Protein AF-A0A914GCP1-F1 (afdb_monomer_lite)

Sequence (142 aa):
MEQLKTELKGNYRSWELFLTPAKDINGTQDTIFRALILSRHFQRPAFLHLLDTLDKVATKNFTAQRLKLGEDIIVQLRYITEVFEADTIYREVFTKSIEKWTPVLRDKFIAILPEFFTDSSVHSGTTKKLLNFLKEWSLDGH

Structure (mmCIF, N/CA/C/O backbone):
data_AF-A0A914GCP1-F1
#
_entry.id   AF-A0A914GCP1-F1
#
loop_
_atom_site.group_PDB
_atom_site.id
_atom_site.type_symbol
_atom_site.label_atom_id
_atom_site.label_alt_id
_atom_site.label_comp_id
_atom_site.label_asym_id
_atom_site.label_entity_id
_atom_site.label_seq_id
_atom_site.pdbx_PDB_ins_code
_atom_site.Cartn_x
_atom_site.Cartn_y
_atom_site.Cartn_z
_atom_site.occupancy
_atom_site.B_iso_or_equiv
_atom_site.auth_seq_id
_atom_site.auth_comp_id
_atom_site.auth_asym_id
_atom_site.auth_atom_id
_atom_site.pdbx_PDB_model_num
ATOM 1 N N . MET A 1 1 ? 16.327 2.371 0.254 1.00 76.06 1 MET A N 1
ATOM 2 C CA . MET A 1 1 ? 15.016 2.292 0.940 1.00 76.06 1 MET A CA 1
ATOM 3 C C . MET A 1 1 ? 14.984 3.057 2.255 1.00 76.06 1 MET A C 1
ATOM 5 O O . MET A 1 1 ? 14.065 3.839 2.426 1.00 76.06 1 MET A O 1
ATOM 9 N N . GLU A 1 2 ? 15.964 2.920 3.153 1.00 75.00 2 GLU A N 1
ATOM 10 C CA . GLU A 1 2 ? 15.967 3.681 4.422 1.00 75.00 2 GLU A CA 1
ATOM 11 C C . GLU A 1 2 ? 16.053 5.210 4.245 1.00 75.00 2 GLU A C 1
ATOM 13 O O . GLU A 1 2 ? 15.361 5.953 4.939 1.00 75.00 2 GLU A O 1
ATOM 18 N N . GLN A 1 3 ? 16.814 5.693 3.256 1.00 76.75 3 GLN A N 1
ATOM 19 C CA . GLN A 1 3 ? 16.833 7.120 2.897 1.00 76.75 3 GLN A CA 1
ATOM 20 C C . GLN A 1 3 ? 15.454 7.611 2.426 1.00 76.75 3 GLN A C 1
ATOM 22 O O . GLN A 1 3 ? 14.938 8.578 2.974 1.00 76.75 3 GLN A O 1
ATOM 27 N N . LEU A 1 4 ? 14.798 6.875 1.520 1.00 78.00 4 LEU A N 1
ATOM 28 C CA . LEU A 1 4 ? 13.443 7.193 1.050 1.00 78.00 4 LEU A CA 1
ATOM 29 C C . LEU A 1 4 ? 12.428 7.228 2.207 1.00 78.00 4 LEU A C 1
ATOM 31 O O . LEU A 1 4 ? 1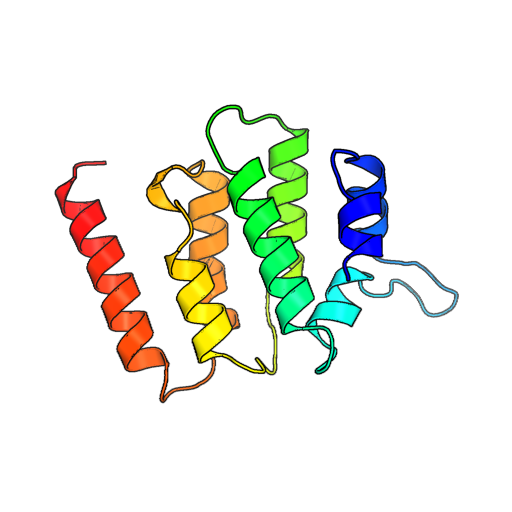1.659 8.174 2.331 1.00 78.00 4 LEU A O 1
ATOM 35 N N . LYS A 1 5 ? 12.462 6.238 3.111 1.00 76.94 5 LYS A N 1
ATOM 36 C CA . LYS A 1 5 ? 11.608 6.229 4.314 1.00 76.94 5 LYS A CA 1
ATOM 37 C C . LYS A 1 5 ? 11.827 7.465 5.188 1.00 76.94 5 LYS A C 1
ATOM 39 O O . LYS A 1 5 ? 10.878 7.962 5.788 1.00 76.94 5 LYS A O 1
ATOM 44 N N . THR A 1 6 ? 13.070 7.935 5.278 1.00 76.69 6 THR A N 1
ATOM 45 C CA . THR A 1 6 ? 13.439 9.125 6.053 1.00 76.69 6 THR A CA 1
ATOM 46 C C . THR A 1 6 ? 12.883 10.392 5.404 1.00 76.69 6 THR A C 1
ATOM 48 O O . THR A 1 6 ? 12.266 11.198 6.094 1.00 76.69 6 THR A O 1
ATOM 51 N N . GLU A 1 7 ? 13.015 10.533 4.085 1.00 74.88 7 GLU A N 1
ATOM 52 C CA . GLU A 1 7 ? 12.490 11.673 3.315 1.00 74.88 7 GLU A CA 1
ATOM 53 C C . GLU A 1 7 ? 10.955 11.753 3.311 1.00 74.88 7 GLU A C 1
ATOM 55 O O . GLU A 1 7 ? 10.373 12.841 3.260 1.00 74.88 7 GLU A O 1
ATOM 60 N N . LEU A 1 8 ? 10.290 10.599 3.389 1.00 79.19 8 LEU A N 1
ATOM 61 C CA . LEU A 1 8 ? 8.832 10.477 3.405 1.00 79.19 8 LEU A CA 1
ATOM 62 C C . LEU A 1 8 ? 8.220 10.580 4.813 1.00 79.19 8 LEU A C 1
ATOM 64 O O . LEU A 1 8 ? 6.995 10.669 4.964 1.00 79.19 8 LEU A O 1
ATOM 68 N N . LYS A 1 9 ? 9.037 10.572 5.873 1.00 74.56 9 LYS A N 1
ATOM 69 C CA . LYS A 1 9 ? 8.554 10.576 7.258 1.00 74.56 9 LYS A CA 1
ATOM 70 C C . LYS A 1 9 ? 7.906 11.920 7.604 1.00 74.56 9 LYS A C 1
ATOM 72 O O . LYS A 1 9 ? 8.582 12.920 7.806 1.00 74.56 9 LYS A O 1
ATOM 77 N N . GLY A 1 10 ? 6.578 11.925 7.729 1.00 67.12 10 GLY A N 1
ATOM 78 C CA . GLY A 1 10 ? 5.809 13.090 8.185 1.00 67.12 10 GLY A CA 1
ATOM 79 C C . GLY A 1 10 ? 5.631 14.204 7.147 1.00 67.12 10 GLY A C 1
ATOM 80 O O . GLY A 1 10 ? 5.086 15.249 7.491 1.00 67.12 10 GLY A O 1
ATOM 81 N N . ASN A 1 11 ? 6.043 13.992 5.892 1.00 79.25 11 ASN A N 1
ATOM 82 C CA . ASN A 1 11 ? 5.957 14.998 4.835 1.00 79.25 11 ASN A CA 1
ATOM 83 C C . ASN A 1 11 ? 5.019 14.553 3.698 1.00 79.25 11 ASN A C 1
ATOM 85 O O . ASN A 1 11 ? 5.424 13.842 2.779 1.00 79.25 11 ASN A O 1
ATOM 89 N N . TYR A 1 12 ? 3.760 15.003 3.743 1.00 76.62 12 TYR A N 1
ATOM 90 C CA . TYR A 1 12 ? 2.758 14.717 2.702 1.00 76.62 12 TYR A CA 1
ATOM 91 C C . TYR A 1 12 ? 3.157 15.243 1.319 1.00 76.62 12 TYR A C 1
ATOM 93 O O . TYR A 1 12 ? 2.808 14.635 0.314 1.00 76.62 12 TYR A O 1
ATOM 101 N N . ARG A 1 13 ? 3.910 16.346 1.254 1.00 80.00 13 ARG A N 1
ATOM 102 C CA . ARG A 1 13 ? 4.353 16.929 -0.017 1.00 80.00 13 ARG A CA 1
ATOM 103 C C . ARG A 1 13 ? 5.393 16.048 -0.702 1.00 80.00 13 ARG A C 1
ATOM 105 O O . ARG A 1 13 ? 5.378 15.930 -1.922 1.00 80.00 13 ARG A O 1
ATOM 112 N N . SER A 1 14 ? 6.262 15.406 0.081 1.00 83.62 14 SER A N 1
ATOM 113 C CA . SER A 1 14 ? 7.156 14.378 -0.450 1.00 83.62 14 SER A CA 1
ATOM 114 C C . SER A 1 14 ? 6.331 13.224 -1.016 1.00 83.62 14 SER A C 1
ATOM 116 O O . SER A 1 14 ? 6.507 12.875 -2.174 1.00 83.62 14 SER A O 1
ATOM 118 N N . TRP A 1 15 ? 5.363 12.691 -0.263 1.00 86.44 15 TRP A N 1
ATOM 119 C CA . TRP A 1 15 ? 4.491 11.618 -0.759 1.00 86.44 15 TRP A CA 1
ATOM 120 C C . TRP A 1 15 ? 3.792 11.961 -2.072 1.00 86.44 15 TRP A C 1
ATOM 122 O O . TRP A 1 15 ? 3.812 11.151 -2.993 1.00 86.44 15 TRP A O 1
ATOM 132 N N . GLU A 1 16 ? 3.236 13.166 -2.181 1.00 84.19 16 GLU A N 1
ATOM 133 C CA . GLU A 1 16 ? 2.583 13.622 -3.407 1.00 84.19 16 GLU A CA 1
ATOM 134 C C . GLU A 1 16 ? 3.550 13.608 -4.597 1.00 84.19 16 GLU A C 1
ATOM 136 O O . GLU A 1 16 ? 3.186 13.119 -5.659 1.00 84.19 16 GLU A O 1
ATOM 141 N N . LEU A 1 17 ? 4.807 14.029 -4.423 1.00 85.06 17 LEU A N 1
ATOM 142 C CA . LEU A 1 17 ? 5.815 13.960 -5.487 1.00 85.06 17 LEU A CA 1
ATOM 143 C C . LEU A 1 17 ? 6.091 12.518 -5.946 1.00 85.06 17 LEU A C 1
ATOM 145 O O . LEU A 1 17 ? 6.191 12.266 -7.143 1.00 85.06 17 LEU A O 1
ATOM 149 N N . PHE A 1 18 ? 6.215 11.575 -5.010 1.00 85.62 18 PHE A N 1
ATOM 150 C CA . PHE A 1 18 ? 6.570 10.186 -5.324 1.00 85.62 18 PHE A CA 1
ATOM 151 C C . PHE A 1 18 ? 5.389 9.345 -5.842 1.00 85.62 18 PHE A C 1
ATOM 153 O O . PHE A 1 18 ? 5.618 8.308 -6.471 1.00 85.62 18 PHE A O 1
ATOM 160 N N . LEU A 1 19 ? 4.152 9.778 -5.578 1.00 87.75 19 LEU A N 1
ATOM 161 C CA . LEU A 1 19 ? 2.910 9.120 -6.001 1.00 87.75 19 LEU A CA 1
ATOM 162 C C . LEU A 1 19 ? 2.228 9.809 -7.193 1.00 87.75 19 LEU A C 1
ATOM 164 O O . LEU A 1 19 ? 1.270 9.268 -7.739 1.00 87.75 19 LEU A O 1
ATOM 168 N N . THR A 1 20 ? 2.706 10.981 -7.616 1.00 86.38 20 THR A N 1
ATOM 169 C CA . THR A 1 20 ? 2.183 11.664 -8.804 1.00 86.38 20 THR A CA 1
ATOM 170 C C . THR A 1 20 ? 2.859 11.120 -10.067 1.00 86.38 20 THR A C 1
ATOM 172 O O . THR A 1 20 ? 4.084 10.966 -10.081 1.00 86.38 20 THR A O 1
ATOM 175 N N . PRO A 1 21 ? 2.095 10.847 -11.141 1.00 84.19 21 PRO A N 1
ATOM 176 C CA . PRO A 1 21 ? 2.650 10.514 -12.449 1.00 84.19 21 PRO A CA 1
ATOM 177 C C . PRO A 1 21 ? 3.632 11.586 -12.931 1.00 84.19 21 PRO A C 1
ATOM 179 O O . PRO A 1 21 ? 3.327 12.783 -12.894 1.00 84.19 21 PRO A O 1
ATOM 182 N N . ALA A 1 22 ? 4.809 11.176 -13.397 1.00 80.50 22 ALA A N 1
ATOM 183 C CA . ALA A 1 22 ? 5.747 12.114 -14.001 1.00 80.50 22 ALA A CA 1
ATOM 184 C C . ALA A 1 22 ? 5.274 12.505 -15.413 1.00 80.50 22 ALA A C 1
ATOM 186 O O . ALA A 1 22 ? 4.514 11.786 -16.054 1.00 80.50 22 ALA A O 1
ATOM 187 N N . LYS A 1 23 ? 5.717 13.657 -15.922 1.00 81.94 23 LYS A N 1
ATOM 188 C CA . LYS A 1 23 ? 5.430 14.081 -17.298 1.00 81.94 23 LYS A CA 1
ATOM 189 C C . LYS A 1 23 ? 6.732 14.390 -18.016 1.00 81.94 23 LYS A C 1
ATOM 191 O O . LYS A 1 23 ? 7.523 15.190 -17.520 1.00 81.94 23 LYS A O 1
ATOM 196 N N . ASP A 1 24 ? 6.932 13.781 -19.176 1.00 79.50 24 ASP A N 1
ATOM 197 C CA . ASP A 1 24 ? 8.081 14.029 -20.042 1.00 79.50 24 ASP A CA 1
ATOM 198 C C . ASP A 1 24 ? 7.639 14.354 -21.480 1.00 79.50 24 ASP A C 1
ATOM 200 O O . ASP A 1 24 ? 6.451 14.537 -21.765 1.00 79.50 24 ASP A O 1
ATOM 204 N N . ILE A 1 25 ? 8.610 14.459 -22.393 1.00 79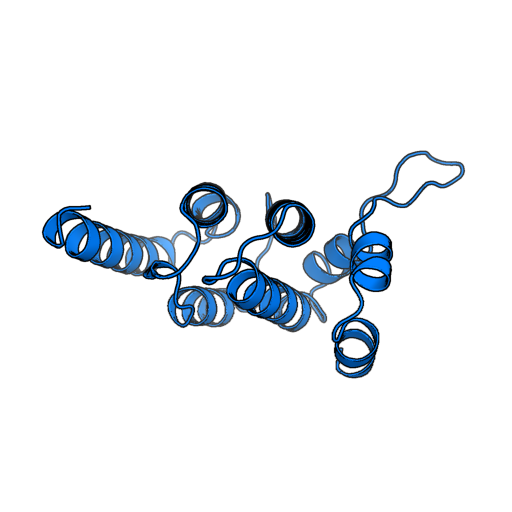.38 25 ILE A N 1
ATOM 205 C CA . ILE A 1 25 ? 8.363 1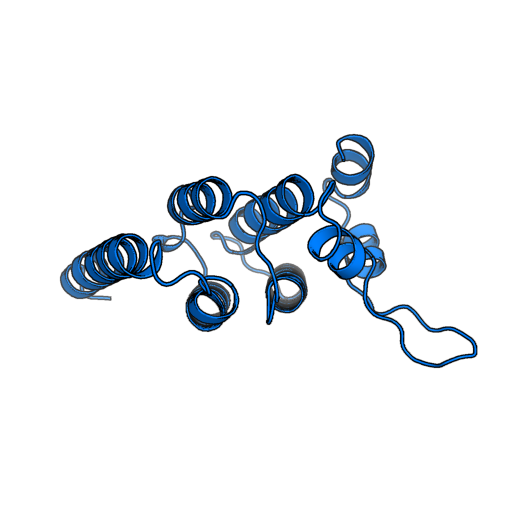4.726 -23.819 1.00 79.38 25 ILE A CA 1
ATOM 206 C C . ILE A 1 25 ? 7.564 13.612 -24.514 1.00 79.38 25 ILE A C 1
ATOM 208 O O . ILE A 1 25 ? 6.996 13.852 -25.576 1.00 79.38 25 ILE A O 1
ATOM 212 N N . ASN A 1 26 ? 7.508 12.418 -23.918 1.00 78.38 26 ASN A N 1
ATOM 213 C CA . ASN A 1 26 ? 6.819 11.247 -24.451 1.00 78.38 26 ASN A CA 1
ATOM 214 C C . ASN A 1 26 ? 5.418 11.062 -23.843 1.00 78.38 26 ASN A C 1
ATOM 216 O O . ASN A 1 26 ? 4.679 10.183 -24.281 1.00 78.38 26 ASN A O 1
ATOM 220 N N . GLY A 1 27 ? 5.030 11.887 -22.864 1.00 79.38 27 GLY A N 1
ATOM 221 C CA . GLY A 1 27 ? 3.698 11.891 -22.265 1.00 79.38 27 GLY A CA 1
ATOM 222 C C . GLY A 1 27 ? 3.705 11.725 -20.747 1.00 79.38 27 GLY A C 1
ATOM 223 O O . GLY A 1 27 ? 4.663 12.077 -20.058 1.00 79.38 27 GLY A O 1
ATOM 224 N N . THR A 1 28 ? 2.582 11.241 -20.213 1.00 79.12 28 THR A N 1
ATOM 225 C CA . THR A 1 28 ? 2.451 10.913 -18.789 1.00 79.12 28 THR A CA 1
ATOM 226 C C . THR A 1 28 ? 3.130 9.575 -18.523 1.00 79.12 28 THR A C 1
ATOM 228 O O . THR A 1 28 ? 2.722 8.549 -19.063 1.00 79.12 28 THR A O 1
ATOM 231 N N . GLN A 1 29 ? 4.156 9.607 -17.686 1.00 83.69 29 GLN A N 1
ATOM 232 C CA . GLN A 1 29 ? 4.872 8.449 -17.176 1.00 83.69 29 GLN A CA 1
ATOM 233 C C . GLN A 1 29 ? 4.249 7.984 -15.859 1.00 83.69 29 GLN A C 1
ATOM 235 O O . GLN A 1 29 ? 3.566 8.745 -15.173 1.00 83.69 29 GLN A O 1
ATOM 240 N N . ASP A 1 30 ? 4.509 6.733 -15.493 1.00 84.44 30 ASP A N 1
ATOM 241 C CA . ASP A 1 30 ? 4.076 6.187 -14.208 1.00 84.44 30 ASP A CA 1
ATOM 242 C C . ASP A 1 30 ? 4.811 6.858 -13.023 1.00 84.44 30 ASP A C 1
ATOM 244 O O . ASP A 1 30 ? 5.666 7.735 -13.192 1.00 84.44 30 ASP A O 1
ATOM 248 N N . THR A 1 31 ? 4.459 6.480 -11.799 1.00 90.88 31 THR A N 1
ATOM 249 C CA . THR A 1 31 ? 5.021 7.075 -10.579 1.00 90.88 31 THR A CA 1
ATOM 250 C C . THR A 1 31 ? 6.362 6.442 -10.199 1.00 90.88 31 THR A C 1
ATOM 252 O O . THR A 1 31 ? 6.695 5.318 -10.595 1.00 90.88 31 THR A O 1
ATOM 255 N N . ILE A 1 32 ? 7.133 7.127 -9.348 1.00 89.94 32 ILE A N 1
ATOM 256 C CA . ILE A 1 32 ? 8.378 6.564 -8.801 1.00 89.94 32 ILE A CA 1
ATOM 257 C C . ILE A 1 32 ? 8.074 5.304 -7.984 1.00 89.94 32 ILE A C 1
ATOM 259 O O . ILE A 1 32 ? 8.771 4.297 -8.116 1.00 89.94 32 ILE A O 1
ATOM 263 N N . PHE A 1 33 ? 7.019 5.324 -7.164 1.00 90.50 33 PHE A N 1
ATOM 264 C CA . PHE A 1 33 ? 6.625 4.140 -6.401 1.00 90.50 33 PHE A CA 1
ATOM 265 C C . PHE A 1 33 ? 6.222 2.978 -7.297 1.00 90.50 33 PHE A C 1
ATOM 267 O O . PHE A 1 33 ? 6.563 1.839 -6.981 1.00 90.50 33 PHE A O 1
ATOM 274 N N . ARG A 1 34 ? 5.576 3.246 -8.432 1.00 91.06 34 ARG A N 1
ATOM 275 C CA . ARG A 1 34 ? 5.271 2.198 -9.397 1.00 91.06 34 ARG A CA 1
ATOM 276 C C . ARG A 1 34 ? 6.537 1.560 -9.946 1.00 91.06 34 ARG A C 1
ATOM 278 O O . ARG A 1 34 ? 6.646 0.337 -9.940 1.00 91.06 34 ARG A O 1
ATOM 285 N N . ALA A 1 35 ? 7.519 2.362 -10.350 1.00 90.56 35 ALA A N 1
ATOM 286 C CA . ALA A 1 35 ? 8.799 1.842 -10.824 1.00 90.56 35 ALA A CA 1
ATOM 287 C C . ALA A 1 35 ? 9.490 0.962 -9.763 1.00 90.56 35 ALA A C 1
ATOM 289 O O . ALA A 1 35 ? 10.048 -0.085 -10.093 1.00 90.56 35 ALA A O 1
ATOM 290 N N . LEU A 1 36 ? 9.404 1.338 -8.481 1.00 92.00 36 LEU A N 1
ATOM 291 C CA . LEU A 1 36 ? 9.932 0.531 -7.375 1.00 92.00 36 LEU A CA 1
ATOM 292 C C . LEU A 1 36 ? 9.152 -0.776 -7.174 1.00 92.00 36 LEU A C 1
ATOM 294 O O . LEU A 1 36 ? 9.770 -1.817 -6.967 1.00 92.00 36 LEU A O 1
ATOM 298 N N . ILE A 1 37 ? 7.819 -0.737 -7.262 1.00 91.06 37 ILE A N 1
ATOM 299 C CA . ILE A 1 37 ? 6.951 -1.920 -7.160 1.00 91.06 37 ILE A CA 1
ATOM 300 C C . ILE A 1 37 ? 7.177 -2.890 -8.321 1.00 91.06 37 ILE A C 1
ATOM 302 O O . ILE A 1 37 ? 7.138 -4.098 -8.121 1.00 91.06 37 ILE A O 1
ATOM 306 N N . LEU A 1 38 ? 7.460 -2.395 -9.522 1.00 89.56 38 LEU A N 1
ATOM 307 C CA . LEU A 1 38 ? 7.736 -3.240 -10.686 1.00 89.56 38 LEU A CA 1
ATOM 308 C C . LEU A 1 38 ? 9.192 -3.740 -10.732 1.00 89.56 38 LEU A C 1
ATOM 310 O O . LEU A 1 38 ? 9.521 -4.618 -11.525 1.00 89.56 38 LEU A O 1
ATOM 314 N N . SER A 1 39 ? 10.077 -3.219 -9.877 1.00 90.69 39 SER A N 1
ATOM 315 C CA . SER A 1 39 ? 11.480 -3.630 -9.822 1.00 90.69 39 SER A CA 1
ATOM 316 C C . SER A 1 39 ? 11.697 -4.777 -8.840 1.00 90.69 39 SER A C 1
ATOM 318 O O . SER A 1 39 ? 11.500 -4.619 -7.638 1.00 90.69 39 SER A O 1
ATOM 320 N N . ARG A 1 40 ? 12.223 -5.913 -9.312 1.00 89.88 40 ARG A N 1
ATOM 321 C CA . ARG A 1 40 ? 12.491 -7.105 -8.483 1.00 89.88 40 ARG A CA 1
ATOM 322 C C . ARG A 1 40 ? 13.262 -6.819 -7.190 1.00 89.88 40 ARG A C 1
ATOM 324 O O . ARG A 1 40 ? 12.934 -7.370 -6.146 1.00 89.88 40 ARG A O 1
ATOM 331 N N . HIS A 1 41 ? 14.284 -5.966 -7.247 1.00 91.31 41 HIS A N 1
ATOM 332 C CA . HIS A 1 41 ? 15.133 -5.666 -6.087 1.00 91.31 41 HIS A CA 1
ATOM 333 C C . HIS A 1 41 ? 14.472 -4.733 -5.067 1.00 91.31 41 HIS A C 1
ATOM 335 O O . HIS A 1 41 ? 14.871 -4.718 -3.902 1.00 91.31 41 HIS A O 1
ATOM 341 N N . PHE A 1 42 ? 13.473 -3.956 -5.490 1.00 91.81 42 PHE A N 1
ATOM 342 C CA . PHE A 1 42 ? 12.828 -2.946 -4.652 1.00 91.81 42 PHE A CA 1
ATOM 343 C C . PHE A 1 42 ? 11.362 -3.245 -4.343 1.00 91.81 42 PHE A C 1
ATOM 345 O O . PHE A 1 42 ? 10.820 -2.618 -3.434 1.00 91.81 42 PHE A O 1
ATOM 352 N N . GLN A 1 43 ? 10.747 -4.225 -5.007 1.00 91.38 43 GLN A N 1
ATOM 353 C CA . GLN A 1 43 ? 9.322 -4.503 -4.890 1.00 91.38 43 GLN A CA 1
ATOM 354 C C . GLN A 1 43 ? 8.923 -4.791 -3.450 1.00 91.38 43 GLN A C 1
ATOM 356 O O . GLN A 1 43 ? 8.094 -4.072 -2.901 1.00 91.38 43 GLN A O 1
ATOM 361 N N . ARG A 1 44 ? 9.540 -5.790 -2.807 1.00 90.81 44 ARG A N 1
ATOM 362 C CA . ARG A 1 44 ? 9.227 -6.134 -1.417 1.00 90.81 44 ARG A CA 1
ATOM 363 C C . ARG A 1 44 ? 9.365 -4.928 -0.480 1.00 90.81 44 ARG A C 1
ATOM 365 O O . ARG A 1 44 ? 8.384 -4.588 0.179 1.00 90.81 44 ARG A O 1
ATOM 372 N N . PRO A 1 45 ? 10.522 -4.248 -0.373 1.00 93.00 45 PRO A N 1
ATOM 373 C CA . PRO A 1 45 ? 10.641 -3.152 0.580 1.00 93.00 45 PRO A CA 1
ATOM 374 C C . PRO A 1 45 ? 9.762 -1.942 0.227 1.00 93.00 45 PRO A C 1
ATOM 376 O O . PRO A 1 45 ? 9.323 -1.250 1.145 1.00 93.00 45 PRO A O 1
ATOM 379 N N . ALA A 1 46 ? 9.484 -1.677 -1.055 1.00 92.69 46 ALA A N 1
ATOM 380 C CA . ALA A 1 46 ? 8.552 -0.626 -1.465 1.00 92.69 46 ALA A CA 1
ATOM 381 C C . ALA A 1 46 ? 7.107 -0.979 -1.094 1.00 92.69 46 ALA A C 1
ATOM 383 O O . ALA A 1 46 ? 6.413 -0.151 -0.509 1.00 92.69 46 ALA A O 1
ATOM 384 N N . PHE A 1 47 ? 6.689 -2.222 -1.343 1.00 92.44 47 PHE A N 1
ATOM 385 C CA . PHE A 1 47 ? 5.370 -2.733 -0.983 1.00 92.44 47 PHE A CA 1
ATOM 386 C C . PHE A 1 47 ? 5.142 -2.637 0.522 1.00 92.44 47 PHE A C 1
ATOM 388 O O . PHE A 1 47 ? 4.155 -2.056 0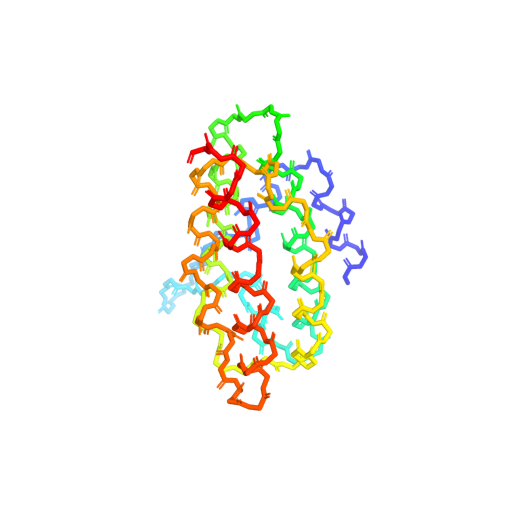.960 1.00 92.44 47 PHE A O 1
ATOM 395 N N . LEU A 1 48 ? 6.080 -3.146 1.327 1.00 92.31 48 LEU A N 1
ATOM 396 C CA . LEU A 1 48 ? 5.970 -3.088 2.785 1.00 92.31 48 LEU A CA 1
ATOM 397 C C . LEU A 1 48 ? 5.916 -1.645 3.288 1.00 92.31 48 LEU A C 1
ATOM 399 O O . LEU A 1 48 ? 5.131 -1.331 4.176 1.00 92.31 48 LEU A O 1
ATOM 403 N N . HIS A 1 49 ? 6.692 -0.743 2.684 1.00 92.88 49 HIS A N 1
ATOM 404 C CA . HIS A 1 49 ? 6.651 0.664 3.058 1.00 92.88 49 HIS A CA 1
ATOM 405 C C . HIS A 1 49 ? 5.309 1.336 2.729 1.00 92.88 49 HIS A C 1
ATOM 407 O O . HIS A 1 49 ? 4.794 2.102 3.551 1.00 92.88 49 HIS A O 1
ATOM 413 N N . LEU A 1 50 ? 4.736 1.040 1.560 1.00 93.94 50 LEU A N 1
ATOM 414 C CA . LEU A 1 50 ? 3.409 1.512 1.168 1.00 93.94 50 LEU A CA 1
ATOM 415 C C . LEU A 1 50 ? 2.334 0.949 2.098 1.00 93.94 50 LEU A C 1
ATOM 417 O O . LEU A 1 50 ? 1.514 1.711 2.599 1.00 93.94 50 LEU A O 1
ATOM 421 N N . LEU A 1 51 ? 2.384 -0.348 2.400 1.00 93.50 51 LEU A N 1
ATOM 422 C CA . LEU A 1 51 ? 1.431 -1.019 3.278 1.00 93.50 51 LEU A CA 1
ATOM 423 C C . LEU A 1 51 ? 1.493 -0.491 4.722 1.00 93.50 51 LEU A C 1
ATOM 425 O O . LEU A 1 51 ? 0.457 -0.203 5.313 1.00 93.50 51 LEU A O 1
ATOM 429 N N . ASP A 1 52 ? 2.692 -0.297 5.278 1.00 92.44 52 ASP A N 1
ATOM 430 C CA . ASP A 1 52 ? 2.879 0.306 6.606 1.00 92.44 52 ASP A CA 1
ATOM 431 C C . ASP A 1 52 ? 2.365 1.747 6.662 1.00 92.44 52 ASP A C 1
ATOM 433 O O . ASP A 1 52 ? 1.882 2.216 7.694 1.00 92.44 52 ASP A O 1
ATOM 437 N N . THR A 1 53 ? 2.523 2.489 5.566 1.00 91.75 53 THR A N 1
ATOM 438 C CA . THR A 1 53 ? 2.007 3.856 5.468 1.00 91.75 53 THR A CA 1
ATOM 439 C C . THR A 1 53 ? 0.488 3.844 5.354 1.00 91.75 53 THR A C 1
ATOM 441 O O . THR A 1 53 ? -0.166 4.623 6.046 1.00 91.75 53 THR A O 1
ATOM 444 N N . LEU A 1 54 ? -0.070 2.930 4.555 1.00 93.12 54 LEU A N 1
ATOM 445 C CA . LEU A 1 54 ? -1.509 2.741 4.402 1.00 93.12 54 LEU A CA 1
ATOM 446 C C . LEU A 1 54 ? -2.170 2.427 5.749 1.00 93.12 54 LEU A C 1
ATOM 448 O O . LEU A 1 54 ? -3.122 3.101 6.128 1.00 93.12 54 LEU A O 1
ATOM 452 N N . ASP A 1 55 ? -1.602 1.497 6.519 1.00 92.56 55 ASP A N 1
ATOM 453 C CA . ASP A 1 55 ? -2.083 1.136 7.858 1.00 92.56 55 ASP A CA 1
ATOM 454 C C . ASP A 1 55 ? -2.120 2.351 8.809 1.00 92.56 55 ASP A C 1
ATOM 456 O O . ASP A 1 55 ? -3.098 2.592 9.521 1.00 92.56 55 ASP A O 1
ATOM 460 N N . LYS A 1 56 ? -1.103 3.220 8.750 1.00 90.06 56 LYS A N 1
ATOM 461 C CA . LYS A 1 56 ? -1.053 4.452 9.559 1.00 90.06 56 LYS A CA 1
ATOM 462 C C . LYS A 1 56 ? -2.080 5.502 9.141 1.00 90.06 56 LYS A C 1
ATOM 464 O O . LYS A 1 56 ? -2.600 6.203 10.006 1.00 90.06 56 LYS A O 1
ATOM 469 N N . VAL A 1 57 ? -2.340 5.671 7.844 1.00 91.12 57 VAL A N 1
ATOM 470 C CA . VAL A 1 57 ? -3.285 6.699 7.361 1.00 91.12 57 VAL A CA 1
ATOM 471 C C . VAL A 1 57 ? -4.735 6.229 7.405 1.00 91.12 57 VAL A C 1
ATOM 473 O O . VAL A 1 57 ? -5.636 7.065 7.480 1.00 91.12 57 VAL A O 1
ATOM 476 N N . ALA A 1 58 ? -4.958 4.914 7.399 1.00 90.62 58 ALA A N 1
ATOM 477 C CA . ALA A 1 58 ? -6.280 4.312 7.451 1.00 90.62 58 ALA A CA 1
ATOM 478 C C . ALA A 1 58 ? -6.858 4.212 8.873 1.00 90.62 58 ALA A C 1
ATOM 480 O O . ALA A 1 58 ? -8.067 4.050 9.017 1.00 90.62 58 ALA A O 1
ATOM 481 N N . THR A 1 59 ? -6.044 4.344 9.925 1.00 86.38 59 THR A N 1
ATOM 482 C CA . THR A 1 59 ? -6.485 4.251 11.330 1.00 86.38 59 THR A CA 1
ATOM 483 C C . THR A 1 59 ? -7.121 5.547 11.871 1.00 86.38 59 THR A C 1
ATOM 485 O O . THR A 1 59 ? -6.999 6.630 11.293 1.00 86.38 59 THR A O 1
ATOM 488 N N . LYS A 1 60 ? -7.861 5.429 12.990 1.00 63.03 60 LYS A N 1
ATOM 489 C CA . LYS A 1 60 ? -8.705 6.486 13.593 1.00 63.03 60 LYS A CA 1
ATOM 490 C C . LYS A 1 60 ? -7.957 7.828 13.731 1.00 63.03 60 LYS A C 1
ATOM 492 O O . LYS A 1 60 ? -6.963 7.899 14.445 1.00 63.03 60 LYS A O 1
ATOM 497 N N . ASN A 1 61 ? -8.478 8.852 13.037 1.00 71.12 61 ASN A N 1
ATOM 498 C CA . ASN A 1 61 ? -8.074 10.276 12.900 1.00 71.12 61 ASN A CA 1
ATOM 499 C C . ASN A 1 61 ? -7.950 10.644 11.413 1.00 71.12 61 ASN A C 1
ATOM 501 O O . ASN A 1 61 ? -6.903 11.068 10.917 1.00 71.12 61 ASN A O 1
ATOM 505 N N . PHE A 1 62 ? -9.031 10.390 10.684 1.00 72.94 62 PHE A N 1
ATOM 506 C CA . PHE A 1 62 ? -9.088 10.490 9.237 1.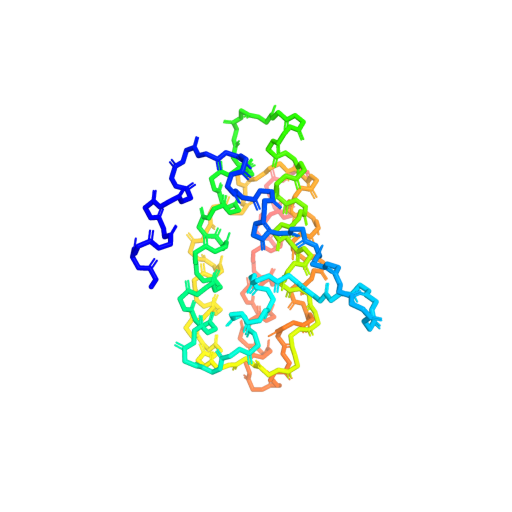00 72.94 62 PHE A CA 1
ATOM 507 C C . PHE A 1 62 ? -9.262 11.946 8.792 1.00 72.94 62 PHE A C 1
ATOM 509 O O . PHE A 1 62 ? -10.131 12.657 9.291 1.00 72.94 62 PHE A O 1
ATOM 516 N N . THR A 1 63 ? -8.434 12.386 7.846 1.00 87.00 63 THR A N 1
ATOM 517 C CA . THR A 1 63 ? -8.517 13.707 7.204 1.00 87.00 63 THR A CA 1
ATOM 518 C C . THR A 1 63 ? -8.598 13.525 5.691 1.00 87.00 63 THR A C 1
ATOM 520 O O . THR A 1 63 ? -8.171 12.495 5.173 1.00 87.00 63 THR A O 1
ATOM 523 N N . ALA A 1 64 ? -9.084 14.530 4.956 1.00 87.69 64 ALA A N 1
ATOM 524 C CA . ALA A 1 64 ? -9.136 14.473 3.489 1.00 87.69 64 ALA A CA 1
ATOM 525 C C . ALA A 1 64 ? -7.753 14.219 2.851 1.00 87.69 64 ALA A C 1
ATOM 527 O O . ALA A 1 64 ? -7.636 13.494 1.870 1.00 87.69 64 ALA A O 1
ATOM 528 N N . GLN A 1 65 ? -6.690 14.761 3.451 1.00 88.00 65 GLN A N 1
ATOM 529 C CA . GLN A 1 65 ? -5.307 14.550 3.005 1.00 88.00 65 GLN A CA 1
ATOM 530 C C . GLN A 1 65 ? -4.847 13.103 3.222 1.00 88.00 65 GLN A C 1
ATOM 532 O O . GLN A 1 65 ? -4.194 12.527 2.357 1.00 88.00 65 GLN A O 1
ATOM 537 N N . ARG A 1 66 ? -5.210 12.497 4.361 1.00 89.31 66 ARG A N 1
ATOM 538 C CA . ARG A 1 66 ? -4.925 11.083 4.650 1.00 89.31 66 ARG A CA 1
ATOM 539 C C . ARG A 1 66 ? -5.723 10.144 3.756 1.00 89.31 66 ARG A C 1
ATOM 541 O O . ARG A 1 66 ? -5.176 9.135 3.331 1.00 89.31 66 ARG A O 1
ATOM 548 N N . LEU A 1 67 ? -6.975 10.493 3.452 1.00 90.31 67 LEU A N 1
ATOM 549 C CA . LEU A 1 67 ? -7.794 9.755 2.494 1.00 90.31 67 LEU A CA 1
ATOM 550 C C . LEU A 1 67 ? -7.137 9.735 1.120 1.00 90.31 67 LEU A C 1
ATOM 552 O O . LEU A 1 67 ? -6.889 8.654 0.598 1.00 90.31 67 LEU A O 1
ATOM 556 N N . LYS A 1 68 ? -6.806 10.918 0.587 1.00 90.69 68 LYS A N 1
ATOM 557 C CA . LYS A 1 68 ? -6.137 11.052 -0.709 1.00 90.69 68 LYS A CA 1
ATOM 558 C C . LYS A 1 68 ? -4.846 10.232 -0.738 1.00 90.69 68 LYS A C 1
ATOM 560 O O . LYS A 1 68 ? -4.673 9.413 -1.626 1.00 90.69 68 LYS A O 1
ATOM 565 N N . LEU A 1 69 ? -3.994 10.367 0.283 1.00 91.19 69 LEU A N 1
ATOM 566 C CA . LEU A 1 69 ? -2.760 9.584 0.377 1.00 91.19 69 LEU A CA 1
ATOM 567 C C . LEU A 1 69 ? -3.028 8.069 0.403 1.00 91.19 69 LEU A C 1
ATOM 569 O O . LEU A 1 69 ? -2.343 7.315 -0.277 1.00 91.19 69 LEU A O 1
ATOM 573 N N . GLY A 1 70 ? -4.021 7.612 1.168 1.00 93.12 70 GLY A N 1
ATOM 574 C CA . GLY A 1 70 ? -4.400 6.200 1.201 1.00 93.12 70 GLY A CA 1
ATOM 575 C C . GLY A 1 70 ? -4.878 5.688 -0.159 1.00 93.12 70 GLY A C 1
ATOM 576 O O . GLY A 1 70 ? -4.486 4.602 -0.577 1.00 93.12 70 GLY A O 1
ATOM 577 N N . GLU A 1 71 ? -5.675 6.477 -0.877 1.00 93.38 71 GLU A N 1
ATOM 578 C CA . GLU A 1 71 ? -6.134 6.151 -2.231 1.00 93.38 71 GLU A CA 1
ATOM 579 C C . GLU A 1 71 ? -4.977 6.114 -3.231 1.00 93.38 71 GLU A C 1
ATOM 581 O O . GLU A 1 71 ? -4.858 5.144 -3.981 1.00 93.38 71 GLU A O 1
ATOM 586 N N . ASP A 1 72 ? -4.094 7.112 -3.191 1.00 93.19 72 ASP A N 1
ATOM 587 C CA . ASP A 1 72 ? -2.914 7.193 -4.051 1.00 93.19 72 ASP A CA 1
ATOM 588 C C . ASP A 1 72 ? -1.979 5.996 -3.820 1.00 93.19 72 ASP A C 1
ATOM 590 O O . ASP A 1 72 ? -1.451 5.432 -4.782 1.00 93.19 72 ASP A O 1
ATOM 594 N N . ILE A 1 73 ? -1.819 5.556 -2.563 1.00 94.12 73 ILE A N 1
ATOM 595 C CA . ILE A 1 73 ? -1.076 4.340 -2.206 1.00 94.12 73 ILE A CA 1
ATOM 596 C C . ILE A 1 73 ? -1.755 3.093 -2.783 1.00 94.12 73 ILE A C 1
ATOM 598 O O . ILE A 1 73 ? -1.079 2.281 -3.413 1.00 94.12 73 ILE A O 1
ATOM 602 N N . ILE A 1 74 ? -3.071 2.935 -2.597 1.00 93.88 74 ILE A N 1
ATOM 603 C CA . ILE A 1 74 ? -3.828 1.781 -3.113 1.00 93.88 74 ILE A CA 1
ATOM 604 C C . ILE A 1 74 ? -3.655 1.671 -4.630 1.00 93.88 74 ILE A C 1
ATOM 606 O O . ILE A 1 74 ? -3.407 0.576 -5.123 1.00 93.88 74 ILE A O 1
ATOM 610 N N . VAL A 1 75 ? -3.705 2.788 -5.365 1.00 92.50 75 VAL A N 1
ATOM 611 C CA . VAL A 1 75 ? -3.482 2.813 -6.821 1.00 92.50 75 VAL A CA 1
ATOM 612 C C . VAL A 1 75 ? -2.124 2.216 -7.204 1.00 92.50 75 VAL A C 1
ATOM 614 O O . VAL A 1 75 ? -2.059 1.450 -8.165 1.00 92.50 75 VAL A O 1
ATOM 617 N N . GLN A 1 76 ? -1.060 2.478 -6.436 1.00 91.81 76 GLN A N 1
ATOM 618 C CA . GLN A 1 76 ? 0.266 1.915 -6.731 1.00 91.81 76 GLN A CA 1
ATOM 619 C C . GLN A 1 76 ? 0.319 0.391 -6.603 1.00 91.81 76 GLN A C 1
ATOM 621 O O . GLN A 1 76 ? 1.157 -0.239 -7.248 1.00 91.81 76 GLN A O 1
ATOM 626 N N . LEU A 1 77 ? -0.560 -0.199 -5.788 1.00 90.88 77 LEU A N 1
ATOM 627 C CA . LEU A 1 77 ? -0.586 -1.633 -5.491 1.00 90.88 77 LEU A CA 1
ATOM 628 C C . LEU A 1 77 ? -1.454 -2.448 -6.465 1.00 90.88 77 LEU A C 1
ATOM 630 O O . LEU A 1 77 ? -1.467 -3.674 -6.395 1.00 90.88 77 LEU A O 1
ATOM 634 N N . ARG A 1 78 ? -2.175 -1.789 -7.377 1.00 89.38 78 ARG A N 1
ATOM 635 C CA . ARG A 1 78 ? -3.085 -2.444 -8.329 1.00 89.38 78 ARG A CA 1
ATOM 636 C C . ARG A 1 78 ? -2.358 -3.102 -9.489 1.00 89.38 78 ARG A C 1
ATOM 638 O O . ARG A 1 78 ? -1.320 -2.610 -9.928 1.00 89.38 78 ARG A O 1
ATOM 645 N N . TYR A 1 79 ? -2.936 -4.160 -10.050 1.00 84.12 79 TYR A N 1
ATOM 646 C CA . TYR A 1 79 ? -2.454 -4.799 -11.286 1.00 84.12 79 TYR A CA 1
ATOM 647 C C . TYR A 1 79 ? -0.936 -5.078 -11.313 1.00 84.12 79 TYR A C 1
ATOM 649 O O . TYR A 1 79 ? -0.256 -4.766 -12.294 1.00 84.12 79 TYR A O 1
ATOM 657 N N . ILE A 1 80 ? -0.376 -5.593 -10.215 1.00 83.62 80 ILE A N 1
ATOM 658 C CA . ILE A 1 80 ? 1.033 -6.000 -10.176 1.00 83.62 80 ILE A CA 1
ATOM 659 C C . ILE A 1 80 ? 1.134 -7.343 -10.906 1.00 83.62 80 ILE A C 1
ATOM 661 O O . ILE A 1 80 ? 0.610 -8.349 -10.437 1.00 83.62 80 ILE A O 1
ATOM 665 N N . THR A 1 81 ? 1.786 -7.353 -12.069 1.00 77.31 81 THR A N 1
ATOM 666 C CA . THR A 1 81 ? 1.855 -8.528 -12.954 1.00 77.31 81 THR A CA 1
ATOM 667 C C . THR A 1 81 ? 2.636 -9.692 -12.350 1.00 77.31 81 THR A C 1
ATOM 669 O O . THR A 1 81 ? 2.270 -10.847 -12.553 1.00 77.31 81 THR A O 1
ATOM 672 N N . GLU A 1 82 ? 3.695 -9.398 -11.597 1.00 82.50 82 GLU A N 1
ATOM 673 C CA . GLU A 1 82 ? 4.554 -10.390 -10.956 1.00 82.50 82 GLU A CA 1
ATOM 674 C C . GLU A 1 82 ? 4.879 -9.948 -9.528 1.00 82.50 82 GLU A C 1
ATOM 676 O O . GLU A 1 82 ? 5.362 -8.834 -9.312 1.00 82.50 82 GLU A O 1
ATOM 681 N N . VAL A 1 83 ? 4.616 -10.823 -8.555 1.00 83.94 83 VAL A N 1
ATOM 682 C CA . VAL A 1 83 ? 4.896 -10.578 -7.135 1.00 83.94 83 VAL A CA 1
ATOM 683 C C . VAL A 1 83 ? 6.031 -11.489 -6.671 1.00 83.94 83 VAL A C 1
ATOM 685 O O . VAL A 1 83 ? 5.853 -12.681 -6.424 1.00 83.94 83 VAL A O 1
ATOM 688 N N . PHE A 1 84 ? 7.217 -10.913 -6.530 1.00 84.56 84 PHE A N 1
ATOM 689 C CA . PHE A 1 84 ? 8.383 -11.522 -5.911 1.00 84.56 84 PHE A CA 1
ATOM 690 C C . PHE A 1 84 ? 8.183 -11.648 -4.397 1.00 84.56 84 PHE A C 1
ATOM 692 O O . PHE A 1 84 ? 7.682 -10.739 -3.740 1.00 84.56 84 PHE A O 1
ATOM 699 N N . GLU A 1 85 ? 8.615 -12.777 -3.827 1.00 84.00 85 GLU A N 1
ATOM 700 C CA . GLU A 1 85 ? 8.456 -13.068 -2.391 1.00 84.00 85 GLU A CA 1
ATOM 701 C C . GLU A 1 85 ? 6.992 -12.985 -1.915 1.00 84.00 85 GLU A C 1
ATOM 703 O O . GLU A 1 85 ? 6.704 -12.510 -0.813 1.00 84.00 85 GLU A O 1
ATOM 708 N N . ALA A 1 86 ? 6.071 -13.473 -2.753 1.00 81.31 86 ALA A N 1
ATOM 709 C CA . ALA A 1 86 ? 4.629 -13.401 -2.553 1.00 81.31 86 ALA A CA 1
ATOM 710 C C . ALA A 1 86 ? 4.187 -13.840 -1.143 1.00 81.31 86 ALA A C 1
ATOM 712 O O . ALA A 1 86 ? 3.531 -13.065 -0.455 1.00 81.31 86 ALA A O 1
ATOM 713 N N . ASP A 1 87 ? 4.628 -15.007 -0.645 1.00 81.31 87 ASP A N 1
ATOM 714 C CA . ASP A 1 87 ? 4.282 -15.487 0.710 1.00 81.31 87 ASP A CA 1
ATOM 715 C C . ASP A 1 87 ? 4.629 -14.471 1.813 1.00 81.31 87 ASP A C 1
ATOM 717 O O . ASP A 1 87 ? 3.834 -14.239 2.726 1.00 81.31 87 ASP A O 1
ATOM 721 N N . THR A 1 88 ? 5.785 -13.812 1.708 1.00 84.12 88 THR A N 1
ATOM 722 C CA . THR A 1 88 ? 6.215 -12.791 2.670 1.00 84.12 88 THR A CA 1
ATOM 723 C C . THR A 1 88 ? 5.323 -11.557 2.605 1.00 84.12 88 THR A C 1
ATOM 725 O O . THR A 1 88 ? 4.849 -11.091 3.640 1.00 84.12 88 THR A O 1
ATOM 728 N N . ILE A 1 89 ? 5.068 -11.042 1.397 1.00 84.62 89 ILE A N 1
ATOM 729 C CA . ILE A 1 89 ? 4.180 -9.890 1.183 1.00 84.62 89 ILE A CA 1
ATOM 730 C C . ILE A 1 89 ? 2.784 -10.188 1.735 1.00 84.62 89 ILE A C 1
ATOM 732 O O . ILE A 1 89 ? 2.189 -9.363 2.424 1.00 84.62 89 ILE A O 1
ATOM 736 N N . TYR A 1 90 ? 2.280 -11.395 1.501 1.00 80.75 90 TYR A N 1
ATOM 737 C CA . TYR A 1 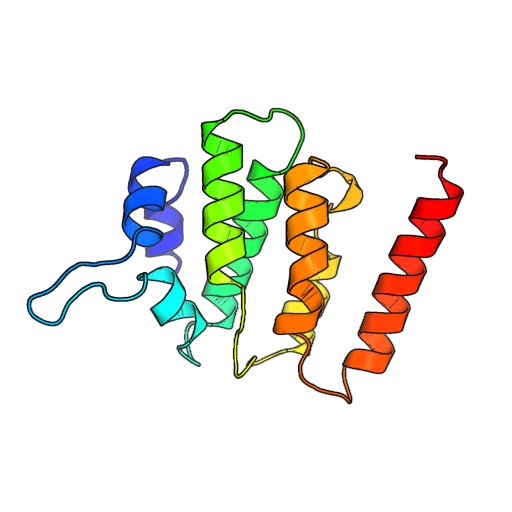90 ? 0.955 -11.796 1.943 1.00 80.75 90 TYR A CA 1
ATOM 738 C C . TYR A 1 90 ? 0.846 -11.918 3.450 1.00 80.75 90 TYR A C 1
ATOM 740 O O . TYR A 1 90 ? -0.120 -11.424 4.027 1.00 80.75 90 TYR A O 1
ATOM 748 N N . ARG A 1 91 ? 1.830 -12.534 4.112 1.00 83.19 91 ARG A N 1
ATOM 749 C CA . ARG A 1 91 ? 1.863 -12.566 5.579 1.00 83.19 91 ARG A CA 1
ATOM 750 C C . ARG A 1 91 ? 1.805 -11.157 6.148 1.00 83.19 91 ARG A C 1
ATOM 752 O O . ARG A 1 91 ? 1.024 -10.934 7.062 1.00 83.19 91 ARG A O 1
ATOM 759 N N . GLU A 1 92 ? 2.553 -10.226 5.566 1.00 88.00 92 GLU A N 1
ATOM 760 C CA . GLU A 1 92 ? 2.583 -8.829 6.001 1.00 88.00 92 GLU A CA 1
ATOM 761 C C . GLU A 1 92 ? 1.272 -8.075 5.778 1.00 88.00 92 GLU A C 1
ATOM 763 O O . GLU A 1 92 ? 0.933 -7.207 6.574 1.00 88.00 92 GLU A O 1
ATOM 768 N N . VAL A 1 93 ? 0.483 -8.417 4.757 1.00 87.38 93 VAL A N 1
ATOM 769 C CA . VAL A 1 93 ? -0.883 -7.882 4.626 1.00 87.38 93 VAL A CA 1
ATOM 770 C C . VAL A 1 93 ? -1.736 -8.275 5.832 1.00 87.38 93 VAL A C 1
ATOM 772 O O . VAL A 1 93 ? -2.417 -7.430 6.409 1.00 87.38 93 VAL A O 1
ATOM 775 N N . PHE A 1 94 ? -1.653 -9.535 6.259 1.00 82.56 94 PHE A N 1
ATOM 776 C CA . PHE A 1 94 ? -2.434 -10.046 7.386 1.00 82.56 94 PHE A CA 1
ATOM 777 C C . PHE A 1 94 ? -1.868 -9.672 8.767 1.00 82.56 94 PHE A C 1
ATOM 779 O O . PHE A 1 94 ? -2.511 -9.972 9.769 1.00 82.56 94 PHE A O 1
ATOM 786 N N . THR A 1 95 ? -0.700 -9.022 8.858 1.00 87.88 95 THR A N 1
ATOM 787 C CA . THR A 1 95 ? -0.225 -8.436 10.127 1.00 87.88 95 THR A CA 1
ATOM 788 C C . THR A 1 95 ? -0.830 -7.058 10.398 1.00 87.88 95 THR A C 1
ATOM 790 O O . THR A 1 95 ? -0.706 -6.553 11.516 1.00 87.88 95 THR A O 1
ATOM 793 N N . LYS A 1 96 ? -1.467 -6.428 9.400 1.00 89.44 96 LYS A N 1
ATOM 794 C CA . LYS A 1 96 ? -2.040 -5.082 9.533 1.00 89.44 96 LYS A CA 1
ATOM 795 C C . LYS A 1 96 ? -3.378 -5.118 10.256 1.00 89.44 96 LYS A C 1
ATOM 797 O O . LYS A 1 96 ? -4.145 -6.065 10.107 1.00 89.44 96 LYS A O 1
ATOM 802 N N . SER A 1 97 ? -3.678 -4.056 11.005 1.00 87.00 97 SER A N 1
ATOM 803 C CA . SER A 1 97 ? -4.947 -3.919 11.731 1.00 87.00 97 SER A CA 1
ATOM 804 C C . SER A 1 97 ? -6.063 -3.421 10.804 1.00 87.00 97 SER A C 1
ATOM 806 O O . SER A 1 97 ? -6.657 -2.367 11.049 1.00 87.00 97 SER A O 1
ATOM 808 N N . ILE A 1 98 ? -6.323 -4.155 9.715 1.00 87.44 98 ILE A N 1
ATOM 809 C CA . ILE A 1 98 ? -7.301 -3.807 8.667 1.00 87.44 98 ILE A CA 1
ATOM 810 C C . ILE A 1 98 ? -8.707 -3.613 9.261 1.00 87.44 98 ILE A C 1
ATOM 812 O O . ILE A 1 98 ? -9.486 -2.786 8.790 1.00 87.44 98 ILE A O 1
ATOM 816 N N . GLU A 1 99 ? -9.026 -4.310 10.350 1.00 84.69 99 GLU A N 1
ATOM 817 C CA . GLU A 1 99 ? -10.272 -4.163 11.104 1.00 84.69 99 GLU A CA 1
ATOM 818 C C . GLU A 1 99 ? -10.457 -2.763 11.716 1.00 84.69 99 GLU A C 1
ATOM 820 O O . GLU A 1 99 ? -11.584 -2.313 11.916 1.00 84.69 99 GLU A O 1
ATOM 825 N N . LYS A 1 100 ? -9.359 -2.038 11.971 1.00 88.44 100 LYS A N 1
ATOM 826 C CA . LYS A 1 100 ? -9.364 -0.674 12.532 1.00 88.44 100 LYS A CA 1
ATOM 827 C C . LYS A 1 100 ? -9.334 0.417 11.464 1.00 88.44 100 LYS A C 1
ATOM 829 O O . LYS A 1 100 ? -9.338 1.601 11.818 1.00 88.44 100 LYS A O 1
ATOM 834 N N . TRP A 1 101 ? -9.250 0.041 10.189 1.00 91.00 101 TRP A N 1
ATOM 835 C CA . TRP A 1 101 ? -9.192 0.987 9.082 1.00 91.00 101 TRP A CA 1
ATOM 836 C C . TRP A 1 101 ? -10.549 1.651 8.848 1.00 91.00 101 TRP A C 1
ATOM 838 O O . TRP A 1 101 ? -11.601 1.094 9.168 1.00 91.00 101 TRP A O 1
ATOM 848 N N . THR A 1 102 ? -10.545 2.848 8.258 1.00 90.56 102 THR A N 1
ATOM 849 C CA . THR A 1 102 ? -11.790 3.459 7.786 1.00 90.56 102 THR A CA 1
ATOM 850 C C . THR A 1 102 ? -12.440 2.578 6.717 1.00 90.56 102 THR A C 1
ATOM 852 O O . THR A 1 102 ? -11.720 2.031 5.876 1.00 90.56 102 THR A O 1
ATOM 855 N N . PRO A 1 103 ? -13.784 2.468 6.688 1.00 90.38 103 PRO A N 1
ATOM 856 C CA . PRO A 1 103 ? -14.472 1.617 5.716 1.00 90.38 103 PRO A CA 1
ATOM 857 C C . PRO A 1 103 ? -14.047 1.903 4.271 1.00 90.38 103 PRO A C 1
ATOM 859 O O . PRO A 1 103 ? -13.738 0.989 3.522 1.00 90.38 103 PRO A O 1
ATOM 862 N N . VAL A 1 104 ? -13.890 3.181 3.911 1.00 91.25 104 VAL A N 1
ATOM 863 C CA . VAL A 1 104 ? -13.513 3.592 2.549 1.00 91.25 104 VAL A CA 1
ATOM 864 C C . VAL A 1 104 ? -12.170 3.007 2.100 1.00 91.25 104 VAL A C 1
ATOM 866 O O . VAL A 1 104 ? -12.083 2.453 1.007 1.00 91.25 104 VAL A O 1
ATOM 869 N N . LEU A 1 105 ? -11.113 3.135 2.910 1.00 93.12 105 LEU A N 1
ATOM 870 C CA . LEU A 1 105 ? -9.787 2.631 2.533 1.00 93.12 105 LEU A CA 1
ATOM 871 C C . LEU A 1 105 ? -9.699 1.114 2.682 1.00 93.12 105 LEU A C 1
ATOM 873 O O . LEU A 1 105 ? -9.071 0.457 1.855 1.00 93.12 105 LEU A O 1
ATOM 877 N N . ARG A 1 106 ? -10.364 0.559 3.699 1.00 92.12 106 ARG A N 1
ATOM 878 C CA . ARG A 1 106 ? -10.469 -0.883 3.919 1.00 92.12 106 ARG A CA 1
ATOM 879 C C . ARG A 1 106 ? -11.093 -1.583 2.720 1.00 92.12 106 ARG A C 1
ATOM 881 O O . ARG A 1 106 ? -10.484 -2.492 2.167 1.00 92.12 106 ARG A O 1
ATOM 888 N N . ASP A 1 107 ? -12.270 -1.140 2.298 1.00 91.12 107 ASP A N 1
ATOM 889 C CA . ASP A 1 107 ? -13.036 -1.808 1.249 1.00 91.12 107 ASP A CA 1
ATOM 890 C C . ASP A 1 107 ? -12.312 -1.688 -0.101 1.00 91.12 107 ASP A C 1
ATOM 892 O O . ASP A 1 107 ? -12.204 -2.666 -0.842 1.00 91.12 107 ASP A O 1
ATOM 896 N N . LYS A 1 108 ? -11.707 -0.523 -0.385 1.00 93.31 108 LYS A N 1
ATOM 897 C CA . LYS A 1 108 ? -10.844 -0.327 -1.562 1.00 93.31 108 LYS A CA 1
ATOM 898 C C . LYS A 1 108 ? -9.618 -1.236 -1.546 1.00 93.31 108 LYS A C 1
ATOM 900 O O . LYS A 1 108 ? -9.268 -1.791 -2.581 1.00 93.31 108 LYS A O 1
ATOM 905 N N . PHE A 1 109 ? -8.965 -1.390 -0.396 1.00 92.69 109 PHE A N 1
ATOM 906 C CA . PHE A 1 109 ? -7.801 -2.261 -0.275 1.00 92.69 109 PHE A CA 1
ATOM 907 C C . PHE A 1 109 ? -8.181 -3.737 -0.443 1.00 92.69 109 PHE A C 1
ATOM 909 O O . PHE A 1 109 ? -7.543 -4.446 -1.217 1.00 92.69 109 PHE A O 1
ATOM 916 N N . ILE A 1 110 ? -9.258 -4.191 0.207 1.00 89.19 110 ILE A N 1
ATOM 917 C CA . ILE A 1 110 ? -9.771 -5.562 0.058 1.00 89.19 110 ILE A CA 1
ATOM 918 C C . ILE A 1 110 ? -10.125 -5.854 -1.406 1.00 89.19 110 ILE A C 1
ATOM 920 O O . ILE A 1 110 ? -9.821 -6.938 -1.899 1.00 89.19 110 ILE A O 1
ATOM 924 N N . ALA A 1 111 ? -10.710 -4.888 -2.119 1.00 88.62 111 ALA A N 1
ATOM 925 C CA . ALA A 1 111 ? -11.079 -5.049 -3.523 1.00 88.62 111 ALA A CA 1
ATOM 926 C C . ALA A 1 111 ? -9.877 -5.295 -4.451 1.00 88.62 111 ALA A C 1
ATOM 928 O O . ALA A 1 111 ? -10.031 -5.986 -5.455 1.00 88.62 111 ALA A O 1
ATOM 929 N N . ILE A 1 112 ? -8.694 -4.763 -4.124 1.00 89.00 112 ILE A N 1
ATOM 930 C CA . ILE A 1 112 ? -7.496 -4.918 -4.963 1.00 89.00 112 ILE A CA 1
ATOM 931 C C . ILE A 1 112 ? -6.662 -6.143 -4.600 1.00 89.00 112 ILE A C 1
ATOM 933 O O . ILE A 1 112 ? -5.778 -6.508 -5.368 1.00 89.00 112 ILE A O 1
ATOM 937 N N . LEU A 1 113 ? -6.935 -6.796 -3.464 1.00 84.94 113 LEU A N 1
ATOM 938 C CA . LEU A 1 113 ? -6.219 -8.000 -3.040 1.00 84.94 113 LEU A CA 1
ATOM 939 C C . LEU A 1 113 ? -6.111 -9.030 -4.183 1.00 84.94 113 LEU A C 1
ATOM 941 O O . LEU A 1 113 ? -4.986 -9.411 -4.518 1.00 84.94 113 LEU A O 1
ATOM 945 N N . PRO A 1 114 ? -7.208 -9.443 -4.856 1.00 79.50 114 PRO A N 1
ATOM 946 C CA . PRO A 1 114 ? -7.131 -10.434 -5.932 1.00 79.50 114 PRO A CA 1
ATOM 947 C C . PRO A 1 114 ? -6.224 -10.024 -7.102 1.00 79.50 114 PRO A C 1
ATOM 949 O O . PRO A 1 114 ? -5.752 -10.887 -7.831 1.00 79.50 114 PRO A O 1
ATOM 952 N N . GLU A 1 115 ? -5.963 -8.727 -7.291 1.00 81.00 115 GLU A N 1
ATOM 953 C CA . GLU A 1 115 ? -5.166 -8.217 -8.413 1.00 81.00 115 GLU A CA 1
ATOM 954 C C . GLU A 1 115 ? -3.663 -8.511 -8.274 1.00 81.00 115 GLU A C 1
ATOM 956 O O . GLU A 1 115 ? -2.952 -8.484 -9.275 1.00 81.00 115 GLU A O 1
ATOM 961 N N . PHE A 1 116 ? -3.164 -8.786 -7.064 1.00 78.31 116 PHE A N 1
ATOM 962 C CA . PHE A 1 116 ? -1.759 -9.152 -6.815 1.00 78.31 116 PHE A CA 1
ATOM 963 C C . PHE A 1 116 ? -1.608 -10.462 -6.015 1.00 78.31 116 PHE A C 1
ATOM 965 O O . PHE A 1 116 ? -0.497 -10.915 -5.724 1.00 78.31 116 PHE A O 1
ATOM 972 N N . PHE A 1 117 ? -2.719 -11.135 -5.705 1.00 69.00 117 PHE A N 1
ATOM 973 C CA . PHE A 1 117 ? -2.745 -12.572 -5.443 1.00 69.00 117 PHE A CA 1
ATOM 974 C C . PHE A 1 117 ? -2.927 -13.296 -6.774 1.00 69.00 117 PHE A C 1
ATOM 976 O O . PHE A 1 117 ? -4.042 -13.656 -7.098 1.00 69.00 117 PHE A O 1
ATOM 983 N N . THR A 1 118 ? -1.878 -13.478 -7.580 1.00 62.84 118 THR A N 1
ATOM 984 C CA . THR A 1 118 ? -2.003 -14.136 -8.901 1.00 62.84 118 THR A CA 1
ATOM 985 C C . THR A 1 118 ? -1.546 -15.598 -8.903 1.00 62.84 118 THR A C 1
ATOM 987 O O . THR A 1 118 ? -1.943 -16.364 -9.780 1.00 62.84 118 THR A O 1
ATOM 990 N N . ASP A 1 119 ? -0.793 -16.044 -7.892 1.00 60.81 119 ASP A N 1
ATOM 991 C CA . ASP A 1 119 ? -0.300 -17.423 -7.813 1.00 60.81 119 ASP A CA 1
ATOM 992 C C . ASP A 1 119 ? -1.346 -18.373 -7.201 1.00 60.81 119 ASP A C 1
ATOM 994 O O . ASP A 1 119 ? -1.727 -18.269 -6.029 1.00 60.81 119 ASP A O 1
ATOM 998 N N . SER A 1 120 ? -1.842 -19.309 -8.014 1.00 53.25 120 SER A N 1
ATOM 999 C CA . SER A 1 120 ? -2.878 -20.292 -7.652 1.00 53.25 120 SER A CA 1
ATOM 1000 C C . SER A 1 120 ? -2.516 -21.179 -6.451 1.00 53.25 120 SER A C 1
ATOM 1002 O O . SER A 1 120 ? -3.403 -21.593 -5.700 1.00 53.25 120 SER A O 1
ATOM 1004 N N . SER A 1 121 ? -1.223 -21.425 -6.214 1.00 53.56 121 SER A N 1
ATOM 1005 C CA . SER A 1 121 ? -0.751 -22.208 -5.066 1.00 53.56 121 SER A CA 1
ATOM 1006 C C . SER A 1 121 ? -0.979 -21.475 -3.737 1.00 53.56 121 SER A C 1
ATOM 1008 O O . SER A 1 121 ? -1.316 -22.089 -2.720 1.00 53.56 121 SER A O 1
ATOM 1010 N N . VAL A 1 122 ? -0.905 -20.143 -3.766 1.00 54.84 122 VAL A N 1
ATOM 1011 C CA . VAL A 1 122 ? -1.066 -19.271 -2.601 1.00 54.84 122 VAL A CA 1
ATOM 1012 C C . VAL A 1 122 ? -2.523 -18.845 -2.387 1.00 54.84 122 VAL A C 1
ATOM 1014 O O . VAL A 1 122 ? -2.941 -18.612 -1.250 1.00 54.84 122 VAL A O 1
ATOM 1017 N N . HIS A 1 123 ? -3.340 -18.851 -3.445 1.00 55.31 123 HIS A N 1
ATOM 1018 C CA . HIS A 1 123 ? -4.778 -18.580 -3.361 1.00 55.31 123 HIS A CA 1
ATOM 1019 C C . HIS A 1 123 ? -5.489 -19.464 -2.339 1.00 55.31 123 HIS A C 1
ATOM 1021 O O . HIS A 1 123 ? -6.263 -18.956 -1.546 1.00 55.31 123 HIS A O 1
ATOM 1027 N N . SER A 1 124 ? -5.223 -20.770 -2.283 1.00 56.81 124 SER A N 1
ATOM 1028 C CA . SER A 1 124 ? -5.969 -21.655 -1.370 1.00 56.81 124 SER A CA 1
ATOM 1029 C C . SER A 1 124 ? -5.797 -21.285 0.117 1.00 56.81 124 SER A C 1
ATOM 1031 O O . SER A 1 124 ? -6.755 -21.343 0.895 1.00 56.81 124 SER A O 1
ATOM 1033 N N . GLY A 1 125 ? -4.591 -20.857 0.510 1.00 59.75 125 GLY A N 1
ATOM 1034 C CA . GLY A 1 125 ? -4.275 -20.408 1.866 1.00 59.75 125 GLY A CA 1
ATOM 1035 C C . GLY A 1 125 ? -4.766 -18.989 2.143 1.00 59.75 125 GLY A C 1
ATOM 1036 O O . GLY A 1 125 ? -5.355 -18.736 3.195 1.00 59.75 125 GLY A O 1
ATOM 1037 N N . THR A 1 126 ? -4.583 -18.078 1.187 1.00 59.66 126 THR A N 1
ATOM 1038 C CA . THR A 1 126 ? -5.044 -16.688 1.286 1.00 59.66 126 THR A CA 1
ATOM 1039 C C . THR A 1 126 ? -6.562 -16.600 1.274 1.00 59.66 126 THR A C 1
ATOM 1041 O O . THR A 1 126 ? -7.122 -15.930 2.129 1.00 59.66 126 THR A O 1
ATOM 1044 N N . THR A 1 127 ? -7.252 -17.310 0.383 1.00 62.56 127 THR A N 1
ATOM 1045 C CA . THR A 1 127 ? -8.716 -17.378 0.350 1.00 62.56 127 THR A CA 1
ATOM 1046 C C . THR A 1 127 ? -9.250 -17.943 1.657 1.00 62.56 127 THR A C 1
ATOM 1048 O O . THR A 1 127 ? -10.220 -17.407 2.171 1.00 62.56 127 THR A O 1
ATOM 1051 N N . LYS A 1 128 ? -8.604 -18.954 2.261 1.00 65.75 128 LYS A N 1
ATOM 1052 C CA . LYS A 1 128 ? -8.983 -19.426 3.604 1.00 65.75 128 LYS A CA 1
ATOM 1053 C C . LYS A 1 128 ? -8.780 -18.360 4.681 1.00 65.75 128 LYS A C 1
ATOM 1055 O O . LYS A 1 128 ? -9.674 -18.178 5.496 1.00 65.75 128 LYS A O 1
ATOM 1060 N N . LYS A 1 129 ? -7.646 -17.651 4.694 1.00 66.56 129 LYS A N 1
ATOM 1061 C CA . LYS A 1 129 ? -7.379 -16.578 5.671 1.00 66.56 129 LYS A CA 1
ATOM 1062 C C . LYS A 1 129 ? -8.318 -15.386 5.496 1.00 66.56 129 LYS A C 1
ATOM 1064 O O . LYS A 1 129 ? -8.871 -14.916 6.478 1.00 66.56 129 LYS A O 1
ATOM 1069 N N . LEU A 1 130 ? -8.548 -14.955 4.259 1.00 66.81 130 LEU A N 1
ATOM 1070 C CA . LEU A 1 130 ? -9.490 -13.895 3.911 1.00 66.81 130 LEU A CA 1
ATOM 1071 C C . LEU A 1 130 ? -10.924 -14.306 4.258 1.00 66.81 130 LEU A C 1
ATOM 1073 O O . LEU A 1 130 ? -11.654 -13.525 4.846 1.00 66.81 130 LEU A O 1
ATOM 1077 N N . LEU A 1 131 ? -11.321 -15.545 3.956 1.00 67.88 131 LEU A N 1
ATOM 1078 C CA . LEU A 1 131 ? -12.635 -16.073 4.317 1.00 67.88 131 LEU A CA 1
ATOM 1079 C C . LEU A 1 131 ? -12.805 -16.169 5.835 1.00 67.88 131 LEU A C 1
ATOM 1081 O O . LEU A 1 131 ? -13.877 -15.849 6.329 1.00 67.88 131 LEU A O 1
ATOM 1085 N N . ASN A 1 132 ? -11.782 -16.603 6.573 1.00 70.25 132 ASN A N 1
ATOM 1086 C CA . ASN A 1 132 ? -11.824 -16.632 8.034 1.00 70.25 132 ASN A CA 1
ATOM 1087 C C . ASN A 1 132 ? -11.932 -15.215 8.604 1.00 70.25 132 ASN A C 1
ATOM 1089 O O . ASN A 1 132 ? -12.814 -14.976 9.416 1.00 70.25 132 ASN A O 1
ATOM 1093 N N . PHE A 1 133 ? -11.139 -14.271 8.094 1.00 68.38 133 PHE A N 1
ATOM 1094 C CA . PHE A 1 133 ? -11.232 -12.855 8.451 1.00 68.38 133 PHE A CA 1
ATOM 1095 C C . PHE A 1 133 ? -12.636 -12.285 8.187 1.00 68.38 133 PHE A C 1
ATOM 1097 O O . PHE A 1 133 ? -13.228 -11.658 9.057 1.00 68.38 133 PHE A O 1
ATOM 1104 N N . LEU A 1 134 ? -13.219 -12.558 7.013 1.00 66.44 134 LEU A N 1
ATOM 1105 C CA . LEU A 1 134 ? -14.577 -12.123 6.664 1.00 66.44 134 LEU A CA 1
ATOM 1106 C C . LEU A 1 134 ? -15.662 -12.813 7.508 1.00 66.44 134 LEU A C 1
ATOM 1108 O O . LEU A 1 134 ? -16.691 -12.206 7.789 1.00 66.44 134 LEU A O 1
ATOM 1112 N N . LYS A 1 135 ? -15.458 -14.074 7.907 1.00 67.62 135 LYS A N 1
ATOM 1113 C CA . LYS A 1 135 ? -16.382 -14.819 8.778 1.00 67.62 135 LYS A CA 1
ATOM 1114 C C . LYS A 1 135 ? -16.356 -14.303 10.209 1.00 67.62 135 LYS A C 1
ATOM 1116 O O . LYS A 1 135 ? -17.421 -14.118 10.779 1.00 67.62 135 LYS A O 1
ATOM 1121 N N . GLU A 1 136 ? -15.171 -14.070 10.765 1.00 66.88 136 GLU A N 1
ATOM 1122 C CA . GLU A 1 136 ? -15.000 -13.426 12.072 1.00 66.88 136 GLU A CA 1
ATOM 1123 C C . GLU A 1 136 ? -15.666 -12.044 12.057 1.00 66.88 136 GLU A C 1
ATOM 1125 O O . GLU A 1 136 ? -16.499 -11.750 12.906 1.00 66.88 136 GLU A O 1
ATOM 1130 N N . TRP A 1 137 ? -15.448 -11.270 10.992 1.00 57.06 137 TRP A N 1
ATOM 1131 C CA . TRP A 1 137 ? -16.090 -9.970 10.802 1.00 57.06 137 TRP A CA 1
ATOM 1132 C C . TRP A 1 137 ? -17.626 -10.036 10.700 1.00 57.06 137 TRP A C 1
ATOM 1134 O O . TRP A 1 137 ? -18.321 -9.233 11.316 1.00 57.06 137 TRP A O 1
ATOM 1144 N N . SER A 1 138 ? -18.177 -11.011 9.966 1.00 54.81 138 SER A N 1
ATOM 1145 C CA . SER A 1 138 ? -19.630 -11.220 9.858 1.00 54.81 138 SER A CA 1
ATOM 1146 C C . SER A 1 138 ? -20.281 -11.627 11.185 1.00 54.81 138 SER A C 1
ATOM 1148 O O . SER A 1 138 ? -21.491 -11.453 11.332 1.00 54.81 138 SER A O 1
ATOM 1150 N N . LEU A 1 139 ? -19.523 -12.212 12.115 1.00 50.62 139 LEU A N 1
ATOM 1151 C CA . LEU A 1 139 ? -20.018 -12.631 13.428 1.00 50.62 139 LEU A CA 1
ATOM 1152 C C . LEU A 1 139 ? -20.019 -11.478 14.444 1.00 50.62 139 LEU A C 1
ATOM 1154 O O . LEU A 1 139 ? -20.826 -11.505 15.371 1.00 50.62 139 LEU A O 1
ATOM 1158 N N . ASP A 1 140 ? -19.197 -10.447 14.230 1.00 49.62 140 ASP A N 1
ATOM 1159 C CA . ASP A 1 140 ? -19.080 -9.277 15.112 1.00 49.62 140 ASP A CA 1
ATOM 1160 C C . ASP A 1 140 ? -20.171 -8.202 14.891 1.00 49.62 140 ASP A C 1
ATOM 1162 O O . ASP A 1 140 ? -20.190 -7.181 15.578 1.00 49.62 140 ASP A O 1
ATOM 1166 N N . GLY A 1 141 ? -21.131 -8.434 13.985 1.00 45.09 141 GLY A N 1
ATOM 1167 C CA . GLY A 1 141 ? -22.361 -7.633 13.882 1.00 45.09 141 GLY A CA 1
ATOM 1168 C C . GLY A 1 141 ? -22.163 -6.180 13.426 1.00 45.09 141 GLY A C 1
ATOM 1169 O O . GLY A 1 141 ? -22.869 -5.290 13.907 1.00 45.09 141 GLY A O 1
ATOM 1170 N N . HIS A 1 142 ? -21.209 -5.942 12.522 1.00 43.84 142 HIS A N 1
ATOM 1171 C CA . HIS A 1 142 ? -20.982 -4.650 11.866 1.00 43.84 142 HIS A CA 1
ATOM 1172 C C . HIS A 1 142 ? -21.692 -4.519 10.519 1.00 43.84 142 HIS A C 1
ATOM 1174 O O . HIS A 1 142 ? -21.722 -5.512 9.760 1.00 43.84 142 HIS A O 1
#

pLDDT: mean 81.3, std 12.1, range [43.84, 94.12]

Secondary structure (DSSP, 8-state):
-HHHHHHTTT-HHHHHHHHSPPEETTEE---HHHHHHHSTTTHHHHHHHHHHHHHHHHSSS--HHHHHHHHHHHHHTTT-S--TTHHHHHHHHTTS-GGGS-HHHHHHHHHHHHHH---HHHHHHHHHHHHHHHHHHHHTT-

Radius of gyration: 15.64 Å; chains: 1; bounding box: 39×39×40 Å

Foldseek 3Di:
DVVLLVQPPPDLVSLCQQLAFDQDPVGTHGGVLLVQCLDQVRNVVSLLSLLVLLLVLQAPPHDPSSVVSLVSSLVSLAQRPDDDPLVVSLVSNVVGPLVRGDPVSSVSNVVRVVNHVPDPVCCVVSVVVVVVVVVVVVVVPD